Protein AF-A0A970GY85-F1 (afdb_monomer)

Foldseek 3Di:
DLLVVLLVVLLVLLLVLQCVLCVVQWVDDSVLSSVLSVVLSVVLCVPLVPPVVVVHPQLVSLLVSLVSQLVSLVCCCVPVVCPIRDNVSSNVSSVSSSVSSSVSVVVCCCVVVVVVVVVVVD

Structure (mmCIF, N/CA/C/O backbone):
data_AF-A0A970GY85-F1
#
_entry.id   AF-A0A970GY85-F1
#
loop_
_atom_site.group_PDB
_atom_site.id
_atom_site.type_symbol
_atom_site.label_atom_id
_atom_site.label_alt_id
_atom_site.label_comp_id
_atom_site.label_asym_id
_atom_site.label_entity_id
_atom_site.label_seq_id
_atom_site.pdbx_PDB_ins_code
_atom_site.Cartn_x
_atom_site.Cartn_y
_atom_site.Cartn_z
_atom_site.occupancy
_atom_site.B_iso_or_equiv
_atom_site.auth_seq_id
_atom_site.auth_comp_id
_atom_site.auth_asym_id
_atom_site.auth_atom_id
_atom_site.pdbx_PDB_model_num
ATOM 1 N N . MET A 1 1 ? -18.623 -11.900 10.062 1.00 54.50 1 MET A N 1
ATOM 2 C CA . MET A 1 1 ? -19.294 -11.382 8.845 1.00 54.50 1 MET A CA 1
ATOM 3 C C . MET A 1 1 ? -18.784 -10.003 8.407 1.00 54.50 1 MET A C 1
ATOM 5 O O . MET A 1 1 ? -18.442 -9.875 7.246 1.00 54.50 1 MET A O 1
ATOM 9 N N . ARG A 1 2 ? -18.669 -8.984 9.282 1.00 70.75 2 ARG A N 1
ATOM 10 C CA . ARG A 1 2 ? -18.232 -7.618 8.881 1.00 70.75 2 ARG A CA 1
ATOM 11 C C . ARG A 1 2 ? -16.754 -7.516 8.456 1.00 70.75 2 ARG A C 1
ATOM 13 O O . ARG A 1 2 ? -16.448 -6.786 7.523 1.00 70.75 2 ARG A O 1
ATOM 20 N N . HIS A 1 3 ? -15.871 -8.285 9.095 1.00 74.69 3 HIS A N 1
ATOM 21 C CA . HIS A 1 3 ? -14.426 -8.276 8.820 1.00 74.69 3 HIS A CA 1
ATOM 22 C C . HIS A 1 3 ? -14.062 -8.814 7.433 1.00 74.69 3 HIS A C 1
ATOM 24 O O . HIS A 1 3 ? -13.264 -8.208 6.736 1.00 74.69 3 HIS A O 1
ATOM 30 N N . ILE A 1 4 ? -14.702 -9.906 7.001 1.00 80.69 4 ILE A N 1
ATOM 31 C CA . ILE A 1 4 ? -14.461 -10.493 5.674 1.00 80.69 4 ILE A CA 1
ATOM 32 C C . ILE A 1 4 ? -14.873 -9.510 4.573 1.00 80.69 4 ILE A C 1
ATOM 34 O O . ILE A 1 4 ? -14.117 -9.287 3.636 1.00 80.69 4 ILE A O 1
ATOM 38 N N . SER A 1 5 ? -16.039 -8.866 4.703 1.00 81.00 5 SER A N 1
ATOM 39 C CA . SER A 1 5 ? -16.468 -7.850 3.735 1.00 81.00 5 SER A CA 1
ATOM 40 C C . SER A 1 5 ? -15.520 -6.649 3.701 1.00 81.00 5 SER A C 1
ATOM 42 O O . SER A 1 5 ? -15.205 -6.166 2.620 1.00 81.00 5 SER A O 1
ATOM 44 N N . ALA A 1 6 ? -15.037 -6.185 4.860 1.00 81.38 6 ALA A N 1
ATOM 45 C CA . ALA A 1 6 ? -14.064 -5.097 4.926 1.00 81.38 6 ALA A CA 1
ATOM 46 C C . ALA A 1 6 ? -12.734 -5.478 4.253 1.00 81.38 6 ALA A C 1
ATOM 48 O O . ALA A 1 6 ? -12.223 -4.700 3.453 1.00 81.38 6 ALA A O 1
ATOM 49 N N . LEU A 1 7 ? -12.238 -6.694 4.503 1.00 88.19 7 LEU A N 1
ATOM 50 C CA . LEU A 1 7 ? -11.011 -7.214 3.903 1.00 88.19 7 LEU A CA 1
ATOM 51 C C . LEU A 1 7 ? -11.118 -7.325 2.377 1.00 88.19 7 LEU A C 1
ATOM 53 O O . LEU A 1 7 ? -10.197 -6.923 1.677 1.00 88.19 7 LEU A O 1
ATOM 57 N N . ILE A 1 8 ? -12.245 -7.820 1.852 1.00 89.94 8 ILE A N 1
ATOM 58 C CA . ILE A 1 8 ? -12.462 -7.935 0.400 1.00 89.94 8 ILE A CA 1
ATOM 59 C C . ILE A 1 8 ? -12.465 -6.555 -0.261 1.00 89.94 8 ILE A C 1
ATOM 61 O O . ILE A 1 8 ? -11.833 -6.373 -1.297 1.00 89.94 8 ILE A O 1
ATOM 65 N N . ILE A 1 9 ? -13.155 -5.571 0.323 1.00 88.56 9 ILE A N 1
ATOM 66 C CA . ILE A 1 9 ? -13.192 -4.221 -0.256 1.00 88.56 9 ILE A CA 1
ATOM 67 C C . ILE A 1 9 ? -11.805 -3.571 -0.167 1.00 88.56 9 ILE A C 1
ATOM 69 O O . ILE A 1 9 ? -11.378 -2.947 -1.138 1.00 88.56 9 ILE A O 1
ATOM 73 N N . LYS A 1 10 ? -11.085 -3.762 0.951 1.00 90.12 10 LYS A N 1
ATOM 74 C CA . LYS A 1 10 ? -9.700 -3.296 1.104 1.00 90.12 10 LYS A CA 1
ATOM 75 C C . LYS A 1 10 ? -8.810 -3.907 0.025 1.00 90.12 10 LYS A C 1
ATOM 77 O O . LYS A 1 10 ? -8.140 -3.167 -0.679 1.00 90.12 10 LYS A O 1
ATOM 82 N N . PHE A 1 11 ? -8.904 -5.220 -0.188 1.00 94.81 11 PHE A N 1
ATOM 83 C CA . PHE A 1 11 ? -8.165 -5.922 -1.236 1.00 94.81 11 PHE A CA 1
ATOM 84 C C . PHE A 1 11 ? -8.451 -5.366 -2.630 1.00 94.81 11 PHE A C 1
ATOM 86 O O . PHE A 1 11 ? -7.519 -5.032 -3.351 1.00 94.81 11 PHE A O 1
ATOM 93 N N . ILE A 1 12 ? -9.725 -5.219 -3.004 1.00 95.38 12 ILE A N 1
ATOM 94 C CA . ILE A 1 12 ? -10.100 -4.691 -4.323 1.00 95.38 12 ILE A CA 1
ATOM 95 C C . ILE A 1 12 ? -9.534 -3.281 -4.515 1.00 95.38 12 ILE A C 1
ATOM 97 O O . ILE A 1 12 ? -8.993 -2.975 -5.573 1.00 95.38 12 ILE A O 1
ATOM 101 N N . MET A 1 13 ? -9.626 -2.427 -3.495 1.00 95.06 13 MET A N 1
ATOM 102 C CA . MET A 1 13 ? -9.067 -1.079 -3.551 1.00 95.06 13 MET A CA 1
ATOM 103 C C . MET A 1 13 ? -7.541 -1.105 -3.700 1.00 95.06 13 MET A C 1
ATOM 105 O O . MET A 1 13 ? -7.017 -0.430 -4.584 1.00 95.06 13 MET A O 1
ATOM 109 N N . THR A 1 14 ? -6.834 -1.889 -2.877 1.00 95.69 14 THR A N 1
ATOM 110 C CA . THR A 1 14 ? -5.374 -2.038 -2.957 1.00 95.69 14 THR A CA 1
ATOM 111 C C . THR A 1 14 ? -4.956 -2.557 -4.329 1.00 95.69 14 THR A C 1
ATOM 113 O O . THR A 1 14 ? -4.060 -1.983 -4.939 1.00 95.69 14 THR A O 1
ATOM 116 N N . ALA A 1 15 ? -5.629 -3.588 -4.846 1.00 96.81 15 ALA A N 1
ATOM 117 C CA . ALA A 1 15 ? -5.351 -4.172 -6.153 1.00 96.81 15 ALA A CA 1
ATOM 118 C C . ALA A 1 15 ? -5.553 -3.161 -7.285 1.00 96.81 15 ALA A C 1
ATOM 120 O O . ALA A 1 15 ? -4.673 -3.013 -8.121 1.00 96.81 15 ALA A O 1
ATOM 121 N N . VAL A 1 16 ? -6.659 -2.409 -7.286 1.00 97.31 16 VAL A N 1
ATOM 122 C CA . VAL A 1 16 ? -6.917 -1.380 -8.307 1.00 97.31 16 VAL A CA 1
ATOM 123 C C . VAL A 1 16 ? -5.875 -0.264 -8.250 1.00 97.31 16 VAL A C 1
ATOM 125 O O . VAL A 1 16 ? -5.368 0.147 -9.290 1.00 97.31 16 VAL A O 1
ATOM 128 N N . ILE A 1 17 ? -5.531 0.223 -7.054 1.00 97.00 17 ILE A N 1
ATOM 129 C CA . ILE A 1 17 ? -4.514 1.271 -6.898 1.00 97.00 17 ILE A CA 1
ATOM 130 C C . ILE A 1 17 ? -3.153 0.769 -7.384 1.00 97.00 17 ILE A C 1
ATOM 132 O O . ILE A 1 17 ? -2.495 1.455 -8.162 1.00 97.00 17 ILE A O 1
ATOM 136 N N . PHE A 1 18 ? -2.738 -0.422 -6.956 1.00 96.56 18 PHE A N 1
ATOM 137 C CA . PHE A 1 18 ? -1.455 -0.994 -7.346 1.00 96.56 18 PHE A CA 1
ATOM 138 C C . PHE A 1 18 ? -1.391 -1.295 -8.840 1.00 96.56 18 PHE A C 1
ATOM 140 O O . PHE A 1 18 ? -0.391 -0.957 -9.459 1.00 96.56 18 PHE A O 1
ATOM 147 N N . GLU A 1 19 ? -2.447 -1.852 -9.434 1.00 96.75 19 GLU A N 1
ATOM 148 C CA . GLU A 1 19 ? -2.519 -2.072 -10.882 1.00 96.75 19 GLU A CA 1
ATOM 149 C C . GLU A 1 19 ? -2.371 -0.773 -11.657 1.00 96.75 19 GLU A C 1
ATOM 151 O O . GLU A 1 19 ? -1.619 -0.722 -12.616 1.00 96.75 19 GLU A O 1
ATOM 156 N N . ILE A 1 20 ? -3.020 0.310 -11.237 1.00 96.56 20 ILE A N 1
ATOM 157 C CA . ILE A 1 20 ? -2.876 1.588 -11.938 1.00 96.56 20 ILE A CA 1
ATOM 158 C C . ILE A 1 20 ? -1.456 2.138 -11.767 1.00 96.56 20 ILE A C 1
ATOM 160 O O . ILE A 1 20 ? -0.823 2.524 -12.745 1.00 96.56 20 ILE A O 1
ATOM 164 N N . VAL A 1 21 ? -0.946 2.195 -10.535 1.00 96.06 21 VAL A N 1
ATOM 165 C CA . VAL A 1 21 ? 0.322 2.882 -10.254 1.00 96.06 21 VAL A CA 1
ATOM 166 C C . VAL A 1 21 ? 1.523 2.064 -10.730 1.00 96.06 21 VAL A C 1
ATOM 168 O O . VAL A 1 21 ? 2.360 2.582 -11.466 1.00 96.06 21 VAL A O 1
ATOM 171 N N . LEU A 1 22 ? 1.612 0.785 -10.362 1.00 93.94 22 LEU A N 1
ATOM 172 C CA . LEU A 1 22 ? 2.771 -0.050 -10.685 1.00 93.94 22 LEU A CA 1
ATOM 173 C C . LEU A 1 22 ? 2.833 -0.412 -12.167 1.00 93.94 22 LEU A C 1
ATOM 175 O O . LEU A 1 22 ? 3.935 -0.507 -12.690 1.00 93.94 22 LEU A O 1
ATOM 179 N N . ASN A 1 23 ? 1.707 -0.564 -12.866 1.00 93.81 23 ASN A N 1
ATOM 180 C CA . ASN 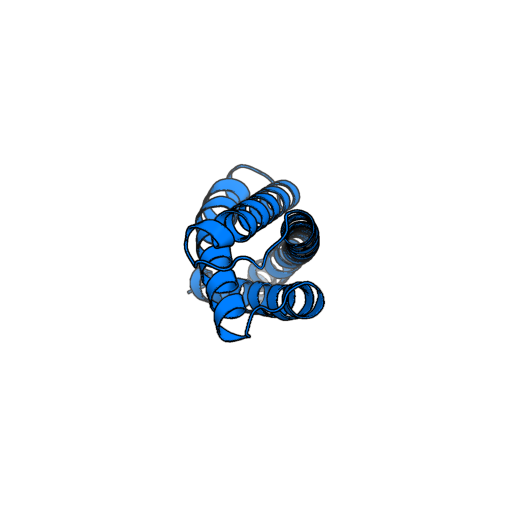A 1 23 ? 1.719 -0.827 -14.312 1.00 93.81 23 ASN A CA 1
ATOM 181 C C . ASN A 1 23 ? 2.235 0.386 -15.110 1.00 93.81 23 ASN A C 1
ATOM 183 O O . ASN A 1 23 ? 2.917 0.230 -16.115 1.00 93.81 23 ASN A O 1
ATOM 187 N N . ILE A 1 24 ? 1.974 1.610 -14.632 1.00 94.38 24 ILE A N 1
ATOM 188 C CA . ILE A 1 24 ? 2.519 2.832 -15.247 1.00 94.38 24 ILE A CA 1
ATOM 189 C C . ILE A 1 24 ? 4.017 2.988 -14.948 1.00 94.38 24 ILE A C 1
ATOM 191 O O . ILE A 1 24 ? 4.765 3.478 -15.792 1.00 94.38 24 ILE A O 1
ATOM 195 N N . MET A 1 25 ? 4.450 2.625 -13.739 1.00 92.94 25 MET A N 1
ATOM 196 C CA . MET A 1 25 ? 5.806 2.911 -13.254 1.00 92.94 25 MET A CA 1
ATOM 197 C C . MET A 1 25 ? 6.812 1.778 -13.483 1.00 92.94 25 MET A C 1
ATOM 199 O O . MET A 1 25 ? 8.012 2.028 -13.528 1.00 92.94 25 MET A O 1
ATOM 203 N N . THR A 1 26 ? 6.344 0.541 -13.630 1.00 90.94 26 THR A N 1
ATOM 204 C CA . THR A 1 26 ? 7.175 -0.670 -13.682 1.00 90.94 26 THR A CA 1
ATOM 205 C C . THR A 1 2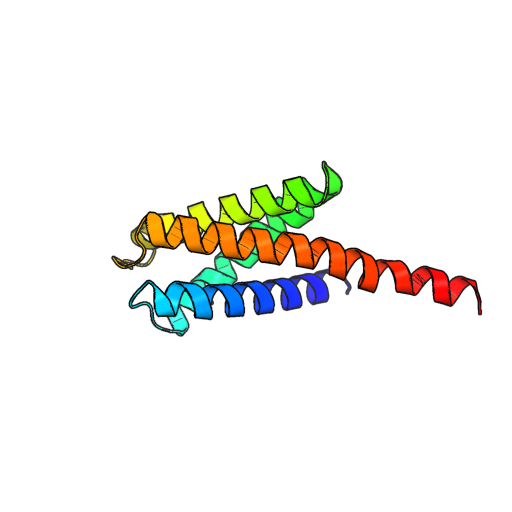6 ? 6.748 -1.575 -14.839 1.00 90.94 26 THR A C 1
ATOM 207 O O . THR A 1 26 ? 5.705 -1.374 -15.450 1.00 90.94 26 THR A O 1
ATOM 210 N N . ASN A 1 27 ? 7.536 -2.616 -15.122 1.00 89.25 27 ASN A N 1
ATOM 211 C CA . ASN A 1 27 ? 7.197 -3.640 -16.121 1.00 89.25 27 ASN A CA 1
ATOM 212 C C . ASN A 1 27 ? 6.579 -4.904 -15.497 1.00 89.25 27 ASN A C 1
ATOM 214 O O . ASN A 1 27 ? 6.637 -5.983 -16.096 1.00 89.25 27 ASN A O 1
ATOM 218 N N . LEU A 1 28 ? 6.017 -4.786 -14.290 1.00 90.12 28 LEU A N 1
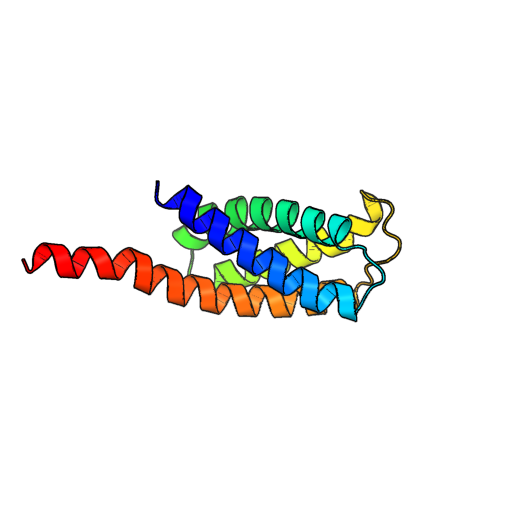ATOM 219 C CA . LEU A 1 28 ? 5.369 -5.908 -13.628 1.00 90.12 28 LEU A CA 1
ATOM 220 C C . LEU A 1 28 ? 4.123 -6.336 -14.408 1.00 90.12 28 LEU A C 1
ATOM 222 O O . LEU A 1 28 ? 3.310 -5.529 -14.853 1.00 90.12 28 LEU A O 1
ATOM 226 N N . THR A 1 29 ? 3.948 -7.643 -14.536 1.00 92.25 29 THR A N 1
ATOM 227 C CA . THR A 1 29 ? 2.728 -8.242 -15.072 1.00 92.25 29 THR A CA 1
ATOM 228 C C . THR A 1 29 ? 1.579 -8.117 -14.072 1.00 92.25 29 THR A C 1
ATOM 230 O O . THR A 1 29 ? 1.789 -8.116 -12.857 1.00 92.25 29 THR A O 1
ATOM 233 N N . PHE A 1 30 ? 0.349 -8.132 -14.589 1.00 92.69 30 P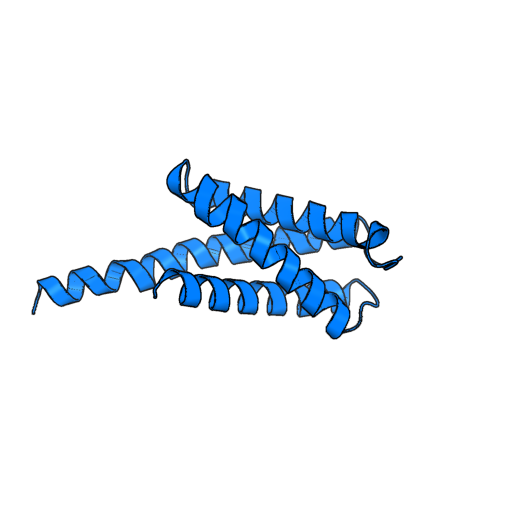HE A N 1
ATOM 234 C CA . PHE A 1 30 ? -0.883 -8.142 -13.789 1.00 92.69 30 PHE A CA 1
ATOM 235 C C . PHE A 1 30 ? -0.848 -9.180 -12.653 1.00 92.69 30 PHE A C 1
ATOM 237 O O . PHE A 1 30 ? -1.169 -8.900 -11.505 1.00 92.69 30 PHE A O 1
ATOM 244 N N . GLY A 1 31 ? -0.382 -10.402 -12.938 1.00 92.25 31 GLY A N 1
ATOM 245 C CA . GLY A 1 31 ? -0.290 -11.449 -11.918 1.00 92.25 31 GLY A CA 1
ATOM 246 C C . GLY A 1 31 ? 0.658 -11.090 -10.770 1.00 92.25 31 GLY A C 1
ATOM 247 O O . GLY A 1 31 ? 0.348 -11.358 -9.611 1.00 92.25 31 GLY A O 1
ATOM 248 N N . GLN A 1 32 ? 1.796 -10.461 -11.072 1.00 92.12 32 GLN A N 1
ATOM 249 C CA . GLN A 1 32 ? 2.781 -10.058 -10.064 1.00 92.12 32 GLN A CA 1
ATOM 250 C C . GLN A 1 32 ? 2.240 -8.927 -9.184 1.00 92.12 32 GLN A C 1
ATOM 252 O O . GLN A 1 32 ? 2.368 -8.988 -7.961 1.00 92.12 32 GLN A O 1
ATOM 257 N N . ILE A 1 33 ? 1.589 -7.932 -9.791 1.00 94.56 33 ILE A N 1
ATOM 258 C CA . ILE A 1 33 ? 0.969 -6.816 -9.068 1.00 94.56 33 ILE A CA 1
ATOM 259 C C . ILE A 1 33 ? -0.184 -7.318 -8.191 1.00 94.56 33 ILE A C 1
ATOM 261 O O . ILE A 1 33 ? -0.282 -6.950 -7.017 1.00 94.56 33 ILE A O 1
ATOM 265 N N . LEU A 1 34 ? -1.011 -8.225 -8.714 1.00 95.19 34 LEU A N 1
ATOM 266 C CA . LEU A 1 34 ? -2.088 -8.844 -7.953 1.00 95.19 34 LEU A CA 1
ATOM 267 C C . LEU A 1 34 ? -1.546 -9.604 -6.732 1.00 95.19 34 LEU A C 1
ATOM 269 O O . LEU A 1 34 ? -2.072 -9.438 -5.633 1.00 95.19 34 LEU A O 1
ATOM 273 N N . TRP A 1 35 ? -0.446 -10.348 -6.868 1.00 93.38 35 TRP A N 1
ATOM 274 C CA . TRP A 1 35 ? 0.219 -10.988 -5.726 1.00 93.38 35 TRP A CA 1
ATOM 275 C C . TRP A 1 35 ? 0.720 -9.989 -4.680 1.00 93.38 35 TRP A C 1
ATOM 277 O O . TRP A 1 35 ? 0.506 -10.201 -3.484 1.00 93.38 35 TRP A O 1
ATOM 287 N N . LEU A 1 36 ? 1.330 -8.882 -5.112 1.00 94.12 36 LEU A N 1
ATOM 288 C CA . LEU A 1 36 ? 1.760 -7.816 -4.204 1.00 94.12 36 LEU A CA 1
ATOM 289 C C . LEU A 1 36 ? 0.575 -7.207 -3.457 1.00 94.12 36 LEU A C 1
ATOM 291 O O . LEU A 1 36 ? 0.657 -7.001 -2.248 1.00 94.12 36 LEU A O 1
ATOM 295 N N . SER A 1 37 ? -0.548 -6.988 -4.141 1.00 95.88 37 SER A N 1
ATOM 296 C CA . SER A 1 37 ? -1.756 -6.466 -3.503 1.00 95.88 37 SER A CA 1
ATOM 297 C C . SER A 1 37 ? -2.306 -7.414 -2.434 1.00 95.88 37 SER A C 1
ATOM 299 O O . SER A 1 37 ? -2.667 -6.950 -1.357 1.00 95.88 37 SER A O 1
ATOM 301 N N . VAL A 1 38 ? -2.283 -8.737 -2.659 1.00 95.44 38 VAL A N 1
ATOM 302 C CA . VAL A 1 38 ? -2.714 -9.727 -1.654 1.00 95.44 38 VAL A CA 1
ATOM 303 C C . VAL A 1 38 ? -1.842 -9.631 -0.403 1.00 95.44 38 VAL A C 1
ATOM 305 O O . VAL A 1 38 ? -2.369 -9.511 0.704 1.00 95.44 38 VAL A O 1
ATOM 308 N N . ILE A 1 39 ? -0.516 -9.662 -0.570 1.00 94.31 39 ILE A N 1
ATOM 309 C CA . ILE A 1 39 ? 0.436 -9.617 0.550 1.00 94.31 39 ILE A CA 1
ATOM 310 C C . ILE A 1 39 ? 0.269 -8.315 1.332 1.00 94.31 39 ILE A C 1
ATOM 312 O O . ILE A 1 39 ? 0.114 -8.342 2.556 1.00 94.31 39 ILE A O 1
ATOM 316 N N . THR A 1 40 ? 0.240 -7.182 0.627 1.00 95.75 40 THR A N 1
ATOM 317 C CA . THR A 1 40 ? 0.069 -5.871 1.249 1.00 95.75 40 THR A CA 1
ATOM 318 C C . THR A 1 40 ? -1.251 -5.788 1.997 1.00 95.75 40 THR A C 1
ATOM 320 O O . THR A 1 40 ? -1.240 -5.388 3.155 1.00 95.75 40 THR A O 1
ATOM 323 N N . THR A 1 41 ? -2.376 -6.213 1.411 1.00 95.31 41 THR A N 1
ATOM 324 C CA . THR A 1 41 ? -3.675 -6.166 2.094 1.00 95.31 41 THR A CA 1
ATOM 325 C C . THR A 1 41 ? -3.698 -7.030 3.350 1.00 95.31 41 THR A C 1
ATOM 327 O O . THR A 1 41 ? -4.231 -6.590 4.365 1.00 95.31 41 THR A O 1
ATOM 330 N N . VAL A 1 42 ? -3.126 -8.237 3.319 1.00 94.12 42 VAL A N 1
ATOM 331 C CA . VAL A 1 42 ? -3.091 -9.114 4.501 1.00 94.12 42 VAL A CA 1
ATOM 332 C C . VAL A 1 42 ? -2.290 -8.469 5.632 1.00 94.12 42 VAL A C 1
ATOM 334 O O . VAL A 1 42 ? -2.770 -8.422 6.766 1.00 94.12 42 VAL A O 1
ATOM 337 N N . LEU A 1 43 ? -1.104 -7.934 5.331 1.00 94.38 43 LEU A N 1
ATOM 338 C CA . LEU A 1 43 ? -0.243 -7.289 6.327 1.00 94.38 43 LEU A CA 1
ATOM 339 C C . LEU A 1 43 ? -0.843 -5.979 6.850 1.00 94.38 43 LEU A C 1
ATOM 341 O O . LEU A 1 43 ? -0.888 -5.767 8.060 1.00 94.38 43 LEU A O 1
ATOM 345 N N . SER A 1 44 ? -1.347 -5.136 5.951 1.00 93.19 44 SER A N 1
ATOM 346 C CA . SER A 1 44 ? -2.011 -3.866 6.264 1.00 93.19 44 SER A CA 1
ATOM 347 C C . SER A 1 44 ? -3.270 -4.090 7.110 1.00 93.19 44 SER A C 1
ATOM 349 O O . SER A 1 44 ? -3.468 -3.449 8.137 1.00 93.19 44 SER A O 1
ATOM 351 N N . TYR A 1 45 ? -4.094 -5.087 6.782 1.00 91.12 45 TYR A N 1
ATOM 352 C CA . TYR A 1 45 ? -5.247 -5.430 7.612 1.00 91.12 45 TYR A CA 1
ATOM 353 C C . TYR A 1 45 ? -4.834 -5.947 8.999 1.00 91.12 45 TYR A C 1
ATOM 355 O O . TYR A 1 45 ? -5.415 -5.561 10.013 1.00 91.12 45 TYR A O 1
ATOM 363 N N . ALA A 1 46 ? -3.823 -6.815 9.068 1.00 90.00 46 ALA A N 1
ATOM 364 C CA . ALA A 1 46 ? -3.372 -7.369 10.339 1.00 90.00 46 ALA A CA 1
ATOM 365 C C . ALA A 1 46 ? -2.756 -6.305 11.258 1.00 90.00 46 ALA A C 1
ATOM 367 O O . ALA A 1 46 ? -3.019 -6.312 12.457 1.00 90.00 46 ALA A O 1
ATOM 368 N N . ILE A 1 47 ? -1.943 -5.399 10.716 1.00 89.88 47 ILE A N 1
ATOM 369 C CA . ILE A 1 47 ? -1.170 -4.442 11.513 1.00 89.88 47 ILE A CA 1
ATOM 370 C C . ILE A 1 47 ? -1.889 -3.094 11.606 1.00 89.88 47 ILE A C 1
ATOM 372 O O . ILE A 1 47 ? -2.092 -2.588 12.708 1.00 89.88 47 ILE A O 1
ATOM 376 N N . GLY A 1 48 ? -2.309 -2.503 10.493 1.00 86.81 48 GLY A N 1
ATOM 377 C CA . GLY A 1 48 ? -3.022 -1.229 10.507 1.00 86.81 48 GLY A CA 1
ATOM 378 C C . GLY A 1 48 ? -4.431 -1.365 11.060 1.00 86.81 48 GLY A C 1
ATOM 379 O O . GLY A 1 48 ? -4.774 -0.732 12.061 1.00 86.81 48 GLY A O 1
ATOM 380 N N . ASP A 1 49 ? -5.242 -2.241 10.466 1.00 84.00 49 ASP A N 1
ATOM 381 C CA 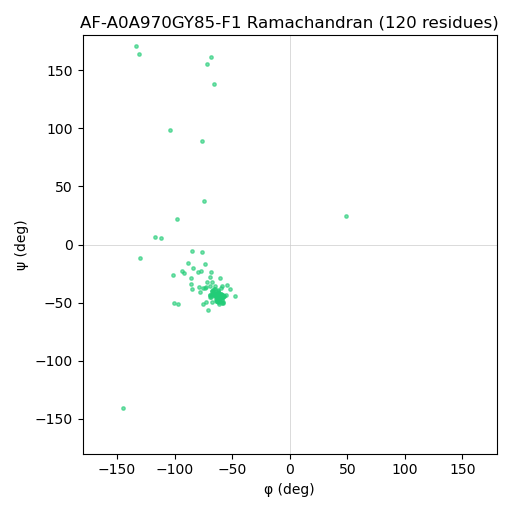. ASP A 1 49 ? -6.673 -2.262 10.789 1.00 84.00 49 ASP A CA 1
ATOM 382 C C . ASP A 1 49 ? -6.987 -2.945 12.117 1.00 84.00 49 ASP A C 1
ATOM 384 O O . ASP A 1 49 ? -7.863 -2.499 12.856 1.00 84.00 49 ASP A O 1
ATOM 388 N N . LEU A 1 50 ? -6.320 -4.055 12.430 1.00 85.69 50 LEU A N 1
ATOM 389 C CA . LEU A 1 50 ? -6.609 -4.786 13.663 1.00 85.69 50 LEU A CA 1
ATOM 390 C C . LEU A 1 50 ? -5.849 -4.242 14.872 1.00 85.69 50 LEU A C 1
ATOM 392 O O . LEU A 1 50 ? -6.400 -4.276 15.970 1.00 85.69 50 LEU A O 1
ATOM 396 N N . LEU A 1 51 ? -4.618 -3.747 14.697 1.00 86.38 51 LEU A N 1
ATOM 397 C CA . LEU A 1 51 ? -3.812 -3.246 15.817 1.00 86.38 51 LEU A CA 1
ATOM 398 C C . LEU A 1 51 ? -3.845 -1.722 15.911 1.00 86.38 51 LEU A C 1
ATOM 400 O O . LEU A 1 51 ? -4.127 -1.200 16.987 1.00 86.38 51 LEU A O 1
ATOM 404 N N . MET A 1 52 ? -3.596 -0.990 14.820 1.00 87.25 52 MET A N 1
ATOM 405 C CA . MET A 1 52 ? -3.484 0.472 14.912 1.00 87.25 52 MET A CA 1
ATOM 406 C C . MET A 1 52 ? -4.819 1.200 14.992 1.00 87.25 52 MET A C 1
ATOM 408 O O . MET A 1 52 ? -4.900 2.172 15.743 1.00 87.25 52 MET A O 1
ATOM 412 N N . LEU A 1 53 ? -5.877 0.762 14.301 1.00 80.31 53 LEU A N 1
ATOM 413 C CA . LEU A 1 53 ? -7.185 1.429 14.400 1.00 80.31 53 LEU A CA 1
ATOM 414 C C . LEU A 1 53 ? -7.739 1.461 15.840 1.00 80.31 53 LEU A C 1
ATOM 416 O O . LEU A 1 53 ? -8.183 2.533 16.245 1.00 80.31 53 LEU A O 1
ATOM 420 N N . PRO A 1 54 ? -7.708 0.372 16.645 1.00 81.00 54 PRO A N 1
ATOM 421 C CA . PRO A 1 54 ? -8.178 0.426 18.035 1.00 81.00 54 PRO A CA 1
ATOM 422 C C . PRO A 1 54 ? -7.284 1.246 18.969 1.00 81.00 54 PRO A C 1
ATOM 424 O O . PRO A 1 54 ? -7.763 1.763 19.975 1.00 81.00 54 PRO A O 1
ATOM 427 N N . LEU A 1 55 ? -5.988 1.332 18.661 1.00 79.94 55 LEU A N 1
ATOM 428 C CA . LEU A 1 55 ? -5.000 2.018 19.496 1.00 79.94 55 LEU A CA 1
ATOM 429 C C . LEU A 1 55 ? -4.862 3.509 19.163 1.00 79.94 55 LEU A C 1
ATOM 431 O O . LEU A 1 55 ? -4.266 4.254 19.939 1.00 79.94 55 LEU A O 1
ATOM 435 N N . SER A 1 56 ? -5.364 3.952 18.009 1.00 85.31 56 SER A N 1
ATOM 436 C CA . SER A 1 56 ? -5.097 5.294 17.488 1.00 85.31 56 SER A CA 1
ATOM 437 C C . SER A 1 56 ? -6.302 5.902 16.751 1.00 85.31 56 SER A C 1
ATOM 439 O O . SER A 1 56 ? -7.436 5.813 17.212 1.00 85.31 56 SER A O 1
ATOM 441 N N . ASN A 1 57 ? -6.059 6.599 15.638 1.00 86.56 57 ASN A N 1
ATOM 442 C CA . ASN A 1 57 ? -7.069 7.254 14.813 1.00 86.56 57 ASN A CA 1
ATOM 443 C C . ASN A 1 57 ? -6.857 6.881 13.337 1.00 86.56 57 ASN A C 1
ATOM 445 O O . ASN A 1 57 ? -5.771 6.453 12.947 1.00 86.56 57 ASN A O 1
ATOM 449 N N . ASN A 1 58 ? -7.863 7.125 12.495 1.00 86.25 58 ASN A N 1
ATOM 450 C CA . ASN A 1 58 ? -7.859 6.751 11.074 1.00 86.25 58 ASN A CA 1
ATOM 451 C C . ASN A 1 58 ? -6.606 7.230 10.316 1.00 86.25 58 ASN A C 1
ATOM 453 O O . ASN A 1 58 ? -6.080 6.508 9.474 1.00 86.25 58 ASN A O 1
ATOM 457 N N . THR A 1 59 ? -6.106 8.433 10.622 1.00 88.06 59 THR A N 1
ATOM 458 C CA . THR A 1 59 ? -4.897 8.985 9.989 1.00 88.06 59 THR A CA 1
ATOM 459 C C . THR A 1 59 ? -3.652 8.161 10.304 1.00 88.06 59 THR A C 1
ATOM 461 O O . THR A 1 59 ? -2.848 7.916 9.414 1.00 88.06 59 THR A O 1
ATOM 464 N N . VAL A 1 60 ? -3.492 7.726 11.556 1.00 89.06 60 VAL A N 1
ATOM 465 C CA . VAL A 1 60 ? -2.321 6.946 11.978 1.00 89.06 60 VAL A CA 1
ATOM 466 C C . VAL A 1 60 ? -2.363 5.561 11.340 1.00 89.06 60 VAL A C 1
ATOM 468 O O . VAL A 1 60 ? -1.358 5.140 10.782 1.00 89.06 60 VAL A O 1
ATOM 471 N N . ALA A 1 61 ? -3.534 4.914 11.317 1.00 89.56 61 ALA A N 1
ATOM 472 C CA . ALA A 1 61 ? -3.718 3.645 10.612 1.00 89.56 61 ALA A CA 1
ATOM 473 C C . ALA A 1 61 ? -3.355 3.753 9.118 1.00 89.56 61 ALA A C 1
ATOM 475 O O . ALA A 1 61 ? -2.582 2.945 8.622 1.00 89.56 61 ALA A O 1
ATOM 476 N N . SER A 1 62 ? -3.790 4.822 8.439 1.00 91.00 62 SER A N 1
ATOM 477 C CA . SER A 1 62 ? -3.468 5.036 7.014 1.00 91.00 62 SER A CA 1
ATOM 478 C C . SER A 1 62 ? -1.969 5.259 6.768 1.00 91.00 62 SER A C 1
ATOM 480 O O . SER A 1 62 ? -1.431 4.835 5.750 1.00 91.00 62 SER A O 1
ATOM 482 N N . ILE A 1 63 ? -1.271 5.930 7.694 1.00 93.50 63 ILE A N 1
ATOM 483 C CA . ILE A 1 63 ? 0.191 6.096 7.620 1.00 93.50 63 ILE A CA 1
ATOM 484 C C . ILE A 1 63 ? 0.882 4.746 7.816 1.00 93.50 63 ILE A C 1
ATOM 486 O O . ILE A 1 63 ? 1.827 4.432 7.095 1.00 93.50 63 ILE A O 1
ATOM 490 N N . THR A 1 64 ? 0.422 3.943 8.778 1.00 93.38 64 THR A N 1
ATOM 491 C CA . THR A 1 64 ? 0.940 2.590 8.995 1.00 93.38 64 THR A CA 1
ATOM 492 C C . THR A 1 64 ? 0.751 1.726 7.755 1.00 93.38 64 THR A C 1
ATOM 494 O O . THR A 1 64 ? 1.697 1.061 7.341 1.00 93.38 64 THR A O 1
ATOM 497 N N . ASP A 1 65 ? -0.414 1.786 7.122 1.00 93.75 65 ASP A N 1
ATOM 498 C CA . ASP A 1 65 ? -0.685 1.006 5.921 1.00 93.75 65 ASP A CA 1
ATOM 499 C C . ASP A 1 65 ? 0.179 1.449 4.729 1.00 93.75 65 ASP A C 1
ATOM 501 O O . ASP A 1 65 ? 0.747 0.605 4.030 1.00 93.75 65 ASP A O 1
ATOM 505 N N . ALA A 1 66 ? 0.401 2.759 4.563 1.00 95.38 66 ALA A N 1
ATOM 506 C CA . ALA A 1 66 ? 1.346 3.289 3.580 1.00 95.38 66 ALA A CA 1
ATOM 507 C C . ALA A 1 66 ? 2.780 2.790 3.830 1.00 95.38 66 ALA A C 1
ATOM 509 O O . ALA A 1 66 ? 3.474 2.380 2.899 1.00 95.38 66 ALA A O 1
ATOM 510 N N . LEU A 1 67 ? 3.232 2.787 5.088 1.00 96.06 67 LEU A N 1
ATOM 511 C CA . LEU A 1 67 ? 4.552 2.266 5.452 1.00 96.06 67 LEU A CA 1
ATOM 512 C C . LEU A 1 67 ? 4.668 0.767 5.160 1.00 96.06 67 LEU A C 1
ATOM 514 O O . LEU A 1 67 ? 5.684 0.331 4.622 1.00 96.06 67 LEU A O 1
ATOM 518 N N . ILE A 1 68 ? 3.629 -0.013 5.464 1.00 96.19 68 ILE A N 1
ATOM 519 C CA . ILE A 1 68 ? 3.578 -1.444 5.141 1.00 96.19 68 ILE A CA 1
ATOM 520 C C . ILE A 1 68 ? 3.677 -1.642 3.630 1.00 96.19 68 ILE A C 1
ATOM 522 O O . ILE A 1 68 ? 4.484 -2.451 3.181 1.00 96.19 68 ILE A O 1
ATOM 526 N N . ALA A 1 69 ? 2.922 -0.878 2.841 1.00 96.25 69 ALA A N 1
ATOM 527 C CA . ALA A 1 69 ? 2.983 -0.943 1.387 1.00 96.25 69 ALA A CA 1
ATOM 528 C C . ALA A 1 69 ? 4.379 -0.619 0.848 1.00 96.25 69 ALA A C 1
ATOM 530 O O . ALA A 1 69 ? 4.893 -1.364 0.017 1.00 96.25 69 ALA A O 1
ATOM 531 N N . PHE A 1 70 ? 5.023 0.435 1.355 1.00 96.38 70 PHE A N 1
ATOM 532 C CA . PHE A 1 70 ? 6.393 0.774 0.975 1.00 96.38 70 PHE A CA 1
ATOM 533 C C . PHE A 1 70 ? 7.358 -0.381 1.261 1.00 96.38 70 PHE A C 1
ATOM 535 O O . PHE A 1 70 ? 8.108 -0.788 0.375 1.00 96.38 70 PHE A O 1
ATOM 542 N N . VAL A 1 71 ? 7.312 -0.936 2.477 1.00 94.88 71 VAL A N 1
ATOM 543 C CA . VAL A 1 71 ? 8.186 -2.045 2.881 1.00 94.88 71 VAL A CA 1
ATOM 544 C C . VAL A 1 71 ? 7.944 -3.273 2.007 1.00 94.88 71 VAL A C 1
ATOM 546 O O . VAL A 1 71 ? 8.905 -3.842 1.498 1.00 94.88 71 VAL A O 1
ATOM 549 N N . VAL A 1 72 ? 6.686 -3.656 1.775 1.00 94.12 72 VAL A N 1
ATOM 550 C CA . VAL A 1 72 ? 6.346 -4.818 0.940 1.00 94.12 72 VAL A CA 1
ATOM 551 C C . VAL A 1 72 ? 6.838 -4.631 -0.491 1.00 94.12 72 VAL A C 1
ATOM 553 O O . VAL A 1 72 ? 7.481 -5.526 -1.031 1.00 94.12 72 VAL A O 1
ATOM 556 N N . LEU A 1 73 ? 6.583 -3.472 -1.100 1.00 93.56 73 LEU A N 1
ATOM 557 C CA . LEU A 1 73 ? 6.992 -3.191 -2.477 1.00 93.56 73 LEU A CA 1
ATOM 558 C C . LEU A 1 73 ? 8.513 -3.124 -2.624 1.00 93.56 73 LEU A C 1
ATOM 560 O O . LEU A 1 73 ? 9.062 -3.667 -3.577 1.00 93.56 73 LEU A O 1
ATOM 564 N N . TYR A 1 74 ? 9.208 -2.519 -1.663 1.00 91.44 74 TYR A N 1
ATOM 565 C CA . TYR A 1 74 ? 10.666 -2.472 -1.675 1.00 91.44 74 TYR A CA 1
ATOM 566 C C . TYR A 1 74 ? 11.280 -3.871 -1.503 1.00 91.44 74 TYR A C 1
ATOM 568 O O . TYR A 1 74 ? 12.190 -4.251 -2.243 1.00 91.44 74 TYR A O 1
ATOM 576 N N . MET A 1 75 ? 10.744 -4.669 -0.573 1.00 89.31 75 MET A N 1
ATOM 577 C CA . MET A 1 75 ? 11.201 -6.039 -0.311 1.00 89.31 75 MET A CA 1
ATOM 578 C C . MET A 1 75 ? 10.779 -7.043 -1.388 1.00 89.31 75 MET A C 1
ATOM 580 O O . MET A 1 75 ? 11.388 -8.108 -1.482 1.00 89.31 75 MET A O 1
ATOM 584 N N . ALA A 1 76 ? 9.803 -6.712 -2.238 1.00 87.06 76 ALA A N 1
ATOM 585 C CA . ALA A 1 76 ? 9.380 -7.560 -3.351 1.00 87.06 76 ALA A CA 1
ATOM 586 C C . ALA A 1 76 ? 10.546 -7.943 -4.272 1.00 87.06 76 ALA A C 1
ATOM 588 O O . ALA A 1 76 ? 10.601 -9.079 -4.744 1.00 87.06 76 ALA A O 1
ATOM 589 N N . ASN A 1 77 ? 11.508 -7.031 -4.461 1.00 82.88 77 ASN A N 1
ATOM 590 C CA . ASN A 1 77 ? 12.706 -7.288 -5.261 1.00 82.88 77 ASN A CA 1
ATOM 591 C C . ASN A 1 77 ? 13.552 -8.451 -4.709 1.00 82.88 77 ASN A C 1
ATOM 593 O O . ASN A 1 77 ? 14.225 -9.125 -5.478 1.00 82.88 77 ASN A O 1
ATOM 597 N N . LEU A 1 78 ? 13.519 -8.701 -3.393 1.00 81.25 78 LEU A N 1
ATOM 598 C CA . LEU A 1 78 ? 14.313 -9.747 -2.738 1.00 81.25 78 LEU A CA 1
ATOM 599 C C . LEU A 1 78 ? 13.635 -11.117 -2.755 1.00 81.25 78 LEU A C 1
ATOM 601 O O . LEU A 1 78 ? 14.309 -12.137 -2.662 1.00 81.25 78 LEU A O 1
ATOM 605 N N . TRP A 1 79 ? 12.304 -11.147 -2.768 1.00 74.31 79 TRP A N 1
ATOM 606 C CA . TRP A 1 79 ? 11.541 -12.383 -2.560 1.00 74.31 79 TRP A CA 1
ATOM 607 C C . TRP A 1 79 ? 11.009 -12.976 -3.851 1.00 74.31 79 TRP A C 1
ATOM 609 O O . TRP A 1 79 ? 10.754 -14.175 -3.919 1.00 74.31 79 TRP A O 1
ATOM 619 N N . LEU A 1 80 ? 10.796 -12.127 -4.850 1.00 69.88 80 LEU A N 1
ATOM 620 C CA . LEU A 1 80 ? 10.120 -12.506 -6.079 1.00 69.88 80 LEU A CA 1
ATOM 621 C C . LEU A 1 80 ? 11.035 -12.378 -7.307 1.00 69.88 80 LEU A C 1
ATOM 623 O O . LEU A 1 80 ? 10.558 -12.530 -8.427 1.00 69.88 80 LEU A O 1
ATOM 627 N N . ASP A 1 81 ? 12.328 -12.082 -7.100 1.00 67.44 81 ASP A N 1
ATOM 628 C CA . ASP A 1 81 ? 13.311 -11.757 -8.152 1.00 67.44 81 ASP A CA 1
ATOM 629 C C . ASP A 1 81 ? 12.800 -10.693 -9.143 1.00 67.44 81 ASP A C 1
ATOM 631 O O . ASP A 1 81 ? 13.229 -10.582 -10.294 1.00 67.44 81 ASP A O 1
ATOM 635 N N . TYR A 1 82 ? 11.860 -9.864 -8.686 1.00 66.81 82 TYR A N 1
ATOM 636 C CA . TYR A 1 82 ? 11.352 -8.736 -9.441 1.00 66.81 82 TYR A CA 1
ATOM 637 C C . TYR A 1 82 ? 12.414 -7.651 -9.380 1.00 66.81 82 TYR A C 1
ATOM 639 O O . TYR A 1 82 ? 12.367 -6.822 -8.493 1.00 66.81 82 TYR A O 1
ATOM 647 N N . THR A 1 83 ? 13.373 -7.605 -10.296 1.00 62.81 83 THR A N 1
ATOM 648 C CA . THR A 1 83 ? 14.342 -6.492 -10.397 1.00 62.81 83 THR A CA 1
ATOM 649 C C . THR A 1 83 ? 13.711 -5.221 -10.985 1.00 62.81 83 THR A C 1
ATOM 651 O O . THR A 1 83 ? 14.314 -4.524 -11.798 1.00 62.81 83 THR A O 1
ATOM 654 N N . GLN A 1 84 ? 12.456 -4.940 -10.628 1.00 73.56 84 GLN A N 1
ATOM 655 C CA . GLN A 1 84 ? 11.583 -4.029 -11.369 1.00 73.56 84 GLN A CA 1
ATOM 656 C C . GLN A 1 84 ? 10.902 -2.962 -10.512 1.00 73.56 84 GLN A C 1
ATOM 658 O O . GLN A 1 84 ? 10.336 -2.042 -11.091 1.00 73.56 84 GLN A O 1
ATOM 663 N N . VAL A 1 85 ? 10.939 -3.054 -9.176 1.00 86.94 85 VAL A N 1
ATOM 664 C CA . VAL A 1 85 ? 10.308 -2.049 -8.305 1.00 86.94 85 VAL A CA 1
ATOM 665 C C . VAL A 1 85 ? 11.387 -1.156 -7.709 1.00 86.94 85 VAL A C 1
ATOM 667 O O . VAL A 1 85 ? 12.041 -1.510 -6.726 1.00 86.94 85 VAL A O 1
ATOM 670 N N . GLY A 1 86 ? 11.580 0.020 -8.300 1.00 90.31 86 GLY A N 1
ATOM 671 C CA . GLY A 1 86 ? 12.486 1.030 -7.779 1.00 90.31 86 GLY A CA 1
ATOM 672 C C . GLY A 1 86 ? 11.985 1.642 -6.469 1.00 90.31 86 GLY A C 1
ATOM 673 O O . GLY A 1 86 ? 10.800 1.606 -6.133 1.00 90.31 86 GLY A O 1
ATOM 674 N N . ILE A 1 87 ? 12.895 2.277 -5.724 1.00 91.56 87 ILE A N 1
ATOM 675 C CA . ILE A 1 87 ? 12.541 2.974 -4.476 1.00 91.56 87 ILE A CA 1
ATOM 676 C C . ILE A 1 87 ? 11.505 4.085 -4.709 1.00 91.56 87 ILE A C 1
ATOM 678 O O . ILE A 1 87 ? 10.624 4.293 -3.879 1.00 91.56 87 ILE A O 1
ATOM 682 N N . VAL A 1 88 ? 11.581 4.770 -5.853 1.00 93.50 88 VAL A N 1
ATOM 683 C CA . VAL A 1 88 ? 10.635 5.826 -6.237 1.00 93.50 88 VAL A CA 1
ATOM 684 C C . VAL A 1 88 ? 9.248 5.238 -6.500 1.00 93.50 88 VAL A C 1
ATOM 686 O O . VAL A 1 88 ? 8.260 5.781 -6.006 1.00 93.50 88 VAL A O 1
ATOM 689 N N . ASP A 1 89 ? 9.180 4.099 -7.189 1.00 93.75 89 ASP A N 1
ATOM 690 C CA . ASP A 1 89 ? 7.933 3.388 -7.490 1.00 93.75 89 ASP A CA 1
ATOM 691 C C . ASP A 1 89 ? 7.246 2.935 -6.202 1.00 93.75 89 ASP A C 1
ATOM 693 O O . ASP A 1 89 ? 6.044 3.146 -6.023 1.00 93.75 89 ASP A O 1
ATOM 697 N N . ALA A 1 90 ? 8.026 2.393 -5.260 1.00 94.25 90 ALA A N 1
ATOM 698 C CA . ALA A 1 90 ? 7.539 1.989 -3.947 1.00 94.25 90 ALA A CA 1
ATOM 699 C C . ALA A 1 90 ? 7.010 3.180 -3.131 1.00 94.25 90 ALA A C 1
ATOM 701 O O . ALA A 1 90 ? 5.929 3.084 -2.551 1.00 94.25 90 ALA A O 1
ATOM 702 N N . ILE A 1 91 ? 7.731 4.310 -3.098 1.00 95.69 91 ILE A N 1
ATOM 703 C CA . ILE A 1 91 ? 7.307 5.514 -2.360 1.00 95.69 91 ILE A CA 1
ATOM 704 C C . ILE A 1 91 ? 6.018 6.086 -2.950 1.00 95.69 91 ILE A C 1
ATOM 706 O O . ILE A 1 91 ? 5.079 6.370 -2.207 1.00 95.69 91 ILE A O 1
ATOM 710 N N . ILE A 1 92 ? 5.951 6.251 -4.273 1.00 96.62 92 ILE A N 1
ATOM 711 C CA . ILE A 1 92 ? 4.772 6.824 -4.929 1.00 96.62 92 ILE A CA 1
ATOM 712 C C . ILE A 1 92 ? 3.567 5.904 -4.728 1.00 96.62 92 ILE A C 1
ATOM 714 O O . ILE A 1 92 ? 2.515 6.371 -4.292 1.00 96.62 92 ILE A O 1
ATOM 718 N N . SER A 1 93 ? 3.730 4.598 -4.944 1.00 95.94 93 SER A N 1
ATOM 719 C CA . SER A 1 93 ? 2.665 3.611 -4.729 1.00 95.94 93 SER A CA 1
ATOM 720 C C . SER A 1 93 ? 2.164 3.601 -3.286 1.00 95.94 93 SER A C 1
ATOM 722 O O . SER A 1 93 ? 0.955 3.590 -3.056 1.00 95.94 93 SER A O 1
ATOM 724 N N . ALA A 1 94 ? 3.072 3.668 -2.311 1.00 96.50 94 ALA A N 1
ATOM 725 C CA . ALA A 1 94 ? 2.730 3.747 -0.895 1.00 96.50 94 ALA A CA 1
ATOM 726 C C . ALA A 1 94 ? 1.950 5.022 -0.547 1.00 96.50 94 ALA A C 1
ATOM 728 O O . ALA A 1 94 ? 0.962 4.958 0.183 1.00 96.50 94 ALA A O 1
ATOM 729 N N . LEU A 1 95 ? 2.351 6.175 -1.091 1.00 96.00 95 LEU A N 1
ATOM 730 C CA . LEU A 1 95 ? 1.651 7.443 -0.878 1.00 96.00 95 LEU A CA 1
ATOM 731 C C . LEU A 1 95 ? 0.243 7.428 -1.480 1.00 96.00 95 LEU A C 1
ATOM 733 O O . LEU A 1 95 ? -0.707 7.861 -0.824 1.00 96.00 95 LEU A O 1
ATOM 737 N N . VAL A 1 96 ? 0.092 6.914 -2.707 1.00 96.69 96 VAL A N 1
ATOM 738 C CA . VAL A 1 96 ? -1.223 6.801 -3.356 1.00 96.69 96 VAL A CA 1
ATOM 739 C C . VAL A 1 96 ? -2.122 5.832 -2.587 1.00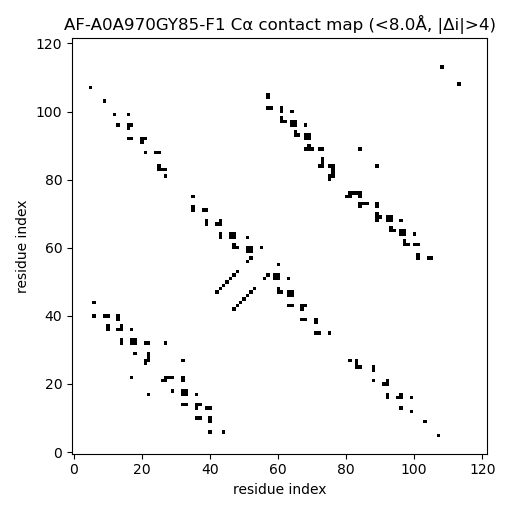 96.69 96 VAL A C 1
ATOM 741 O O . VAL A 1 96 ? -3.290 6.148 -2.349 1.00 96.69 96 VAL A O 1
ATOM 744 N N . LEU A 1 97 ? -1.585 4.689 -2.144 1.00 96.06 97 LEU A N 1
ATOM 745 C CA . LEU A 1 97 ? -2.341 3.729 -1.344 1.00 96.06 97 LEU A CA 1
ATOM 746 C C . LEU A 1 97 ? -2.785 4.330 -0.008 1.00 96.06 97 LEU A C 1
ATOM 748 O O . LEU A 1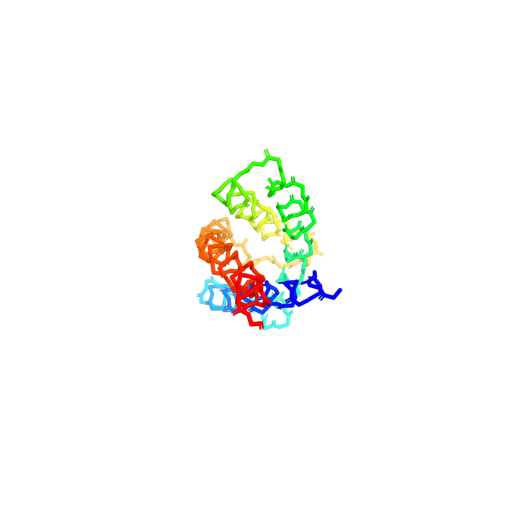 97 ? -3.975 4.288 0.292 1.00 96.06 97 LEU A O 1
ATOM 752 N N . GLY A 1 98 ? -1.871 4.954 0.738 1.00 93.94 98 GLY A N 1
ATOM 753 C CA . GLY A 1 98 ? -2.184 5.569 2.029 1.00 93.94 98 GLY A CA 1
ATOM 754 C C . GLY A 1 98 ? -3.241 6.668 1.924 1.00 93.94 98 GLY A C 1
ATOM 755 O O . GLY A 1 98 ? -4.124 6.779 2.777 1.00 93.94 98 GLY A O 1
ATOM 756 N N . ALA A 1 99 ? -3.210 7.458 0.845 1.00 9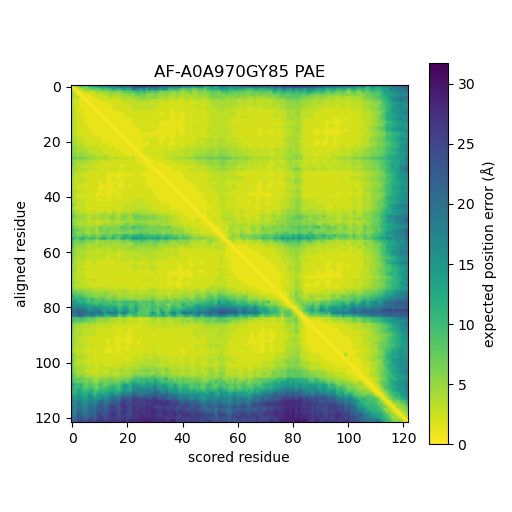3.31 99 ALA A N 1
ATOM 757 C CA . ALA A 1 99 ? -4.274 8.414 0.556 1.00 93.31 99 ALA A CA 1
ATOM 758 C C . ALA A 1 99 ? -5.617 7.702 0.311 1.00 93.31 99 ALA A C 1
ATOM 760 O O . ALA A 1 99 ? -6.634 8.104 0.879 1.00 93.31 99 ALA A O 1
ATOM 761 N N . GLY A 1 100 ? -5.625 6.628 -0.487 1.00 92.00 100 GLY A N 1
ATOM 762 C CA . GLY A 1 100 ? -6.805 5.789 -0.716 1.00 92.00 100 GLY A CA 1
ATOM 763 C C . GLY A 1 100 ? -7.374 5.190 0.574 1.00 92.00 100 GLY A C 1
ATOM 764 O O . GLY A 1 100 ? -8.580 5.278 0.818 1.00 92.00 100 GLY A O 1
ATOM 765 N N . GLU A 1 101 ? -6.513 4.664 1.444 1.00 91.12 101 GLU A N 1
ATOM 766 C CA . GLU A 1 101 ? -6.891 4.073 2.732 1.00 91.12 101 GLU A CA 1
ATOM 767 C C . GLU A 1 101 ? -7.470 5.104 3.699 1.00 91.12 101 GLU A C 1
ATOM 769 O O . GLU A 1 101 ? -8.485 4.845 4.349 1.00 91.12 101 GLU A O 1
ATOM 774 N N . TYR A 1 102 ? -6.935 6.324 3.717 1.00 90.00 102 TYR A N 1
ATOM 775 C CA . TYR A 1 102 ? -7.517 7.408 4.503 1.00 90.00 102 TYR A CA 1
ATOM 776 C C . TYR A 1 102 ? -8.983 7.682 4.124 1.00 90.00 102 TYR A C 1
ATOM 778 O O . TYR A 1 102 ? -9.857 7.810 4.996 1.00 90.00 102 TYR A O 1
ATOM 786 N N . PHE A 1 103 ? -9.290 7.727 2.822 1.00 87.12 103 PHE A N 1
ATOM 787 C CA . PHE A 1 103 ? -10.672 7.852 2.350 1.00 87.12 103 PHE A CA 1
ATOM 788 C C . PHE A 1 103 ? -11.499 6.604 2.666 1.00 87.12 103 PHE A C 1
ATOM 790 O O . PHE A 1 103 ? -12.656 6.736 3.084 1.00 87.12 103 PHE A O 1
ATOM 797 N N . PHE A 1 104 ? -10.913 5.415 2.522 1.00 84.50 104 PHE A N 1
ATOM 798 C CA . PHE A 1 104 ? -11.553 4.142 2.839 1.00 84.50 104 PHE A CA 1
ATOM 799 C C . PHE A 1 104 ? -11.996 4.077 4.299 1.00 84.50 104 PHE A C 1
ATOM 801 O O . PHE A 1 104 ? -13.177 3.846 4.550 1.00 84.50 104 PHE A O 1
ATOM 808 N N . HIS A 1 105 ? -11.130 4.384 5.267 1.00 83.81 105 HIS A N 1
ATOM 809 C CA . HIS A 1 105 ? -11.504 4.397 6.684 1.00 83.81 105 HIS A CA 1
ATOM 810 C C . HIS A 1 105 ? -12.660 5.355 6.963 1.00 83.81 105 HIS A C 1
ATOM 812 O O . HIS A 1 105 ? -13.622 5.002 7.651 1.00 83.81 105 HIS A O 1
ATOM 818 N N . LYS A 1 106 ? -12.626 6.554 6.368 1.00 80.56 106 LYS A N 1
ATOM 819 C CA . LYS A 1 106 ? -13.696 7.548 6.521 1.00 80.56 106 LYS A CA 1
ATOM 820 C C . LYS A 1 106 ? -15.020 7.078 5.908 1.00 80.56 106 LYS A C 1
ATOM 822 O O . LYS A 1 106 ? -16.084 7.337 6.479 1.00 80.56 106 LYS A O 1
ATOM 827 N N . PHE A 1 107 ? -14.973 6.396 4.764 1.00 76.75 107 PHE A N 1
ATOM 828 C CA . PHE A 1 107 ? -16.144 5.859 4.073 1.00 76.75 107 PHE A CA 1
ATOM 829 C C . PHE A 1 107 ? -16.730 4.639 4.793 1.00 76.75 107 PHE A C 1
ATOM 831 O O . PHE A 1 107 ? -17.927 4.604 5.085 1.00 76.75 107 PHE A O 1
ATOM 838 N N . VAL A 1 108 ? -15.885 3.670 5.142 1.00 74.12 108 VAL A N 1
ATOM 839 C CA . VAL A 1 108 ? -16.255 2.435 5.841 1.00 74.12 108 VAL A CA 1
ATOM 840 C C . VAL A 1 108 ? -16.846 2.746 7.206 1.00 74.12 108 VAL A C 1
ATOM 842 O O . VAL A 1 108 ? -17.905 2.212 7.534 1.00 74.12 108 VAL A O 1
ATOM 845 N N . HIS A 1 109 ? -16.257 3.678 7.963 1.00 66.19 109 HIS A N 1
ATOM 846 C CA . HIS A 1 109 ? -16.827 4.128 9.232 1.00 66.19 109 HIS A CA 1
ATOM 847 C C . HIS A 1 109 ? -18.268 4.633 9.048 1.00 66.19 109 HIS A C 1
ATOM 849 O O . HIS A 1 109 ? -19.167 4.259 9.798 1.00 66.19 109 HIS A O 1
ATOM 855 N N . ARG A 1 110 ? -18.543 5.416 7.994 1.00 65.00 110 ARG A N 1
ATOM 856 C CA . ARG A 1 110 ? -19.903 5.900 7.706 1.00 65.00 110 ARG A CA 1
ATOM 857 C C . ARG A 1 110 ? -20.840 4.784 7.259 1.00 65.00 110 ARG A C 1
ATOM 859 O O . ARG A 1 110 ? -21.964 4.724 7.750 1.00 65.00 110 ARG A O 1
ATOM 866 N N . MET A 1 111 ? -20.417 3.909 6.354 1.00 64.31 111 MET A N 1
ATOM 867 C CA . MET A 1 111 ? -21.290 2.883 5.777 1.00 64.31 111 MET A CA 1
ATOM 868 C C . MET A 1 111 ? -21.613 1.756 6.770 1.00 64.31 111 MET A C 1
ATOM 870 O O . MET A 1 111 ? -22.746 1.270 6.804 1.00 64.31 111 MET A O 1
ATOM 874 N N . ILE A 1 112 ? -20.643 1.374 7.604 1.00 58.38 112 ILE A N 1
ATOM 875 C CA . ILE A 1 112 ? -20.765 0.262 8.546 1.00 58.38 112 ILE A CA 1
ATOM 876 C C . ILE A 1 112 ? -21.425 0.689 9.868 1.00 58.38 112 ILE A C 1
ATOM 878 O O . ILE A 1 112 ? -22.244 -0.080 10.374 1.00 58.38 112 ILE A O 1
ATOM 882 N N . PHE A 1 113 ? -21.150 1.888 10.404 1.00 51.75 113 PHE A N 1
ATOM 883 C CA . PHE A 1 113 ? -21.747 2.351 11.671 1.00 51.75 113 PHE A CA 1
ATOM 884 C C . PHE A 1 113 ? -23.051 3.152 11.508 1.00 51.75 113 PHE A C 1
ATOM 886 O O . PHE A 1 113 ? -23.895 3.118 12.399 1.00 51.75 113 PHE A O 1
ATOM 893 N N . SER A 1 114 ? -23.316 3.800 10.363 1.00 51.09 114 SER A N 1
ATOM 894 C CA . SER A 1 114 ? -24.592 4.534 10.179 1.00 51.09 114 SER A CA 1
ATOM 895 C C . SER A 1 114 ? -25.796 3.625 9.895 1.00 51.09 114 SER A C 1
ATOM 897 O O . SER A 1 114 ? -26.930 4.105 9.822 1.00 51.09 114 SER A O 1
ATOM 899 N N . ARG A 1 115 ? -25.587 2.314 9.705 1.00 49.75 115 ARG A N 1
ATOM 900 C CA . ARG A 1 115 ? -26.690 1.347 9.578 1.00 49.75 115 ARG A CA 1
ATOM 901 C C . ARG A 1 115 ? -27.337 0.989 10.921 1.00 49.75 115 ARG A C 1
ATOM 903 O O . ARG A 1 115 ? -28.516 0.652 10.903 1.00 49.75 115 ARG A O 1
ATOM 910 N N . ASP A 1 116 ? -26.649 1.146 12.053 1.00 48.81 116 ASP A N 1
ATOM 911 C CA . ASP A 1 116 ? -27.241 0.854 13.370 1.00 48.81 116 ASP A CA 1
ATOM 912 C C . ASP A 1 116 ? -28.223 1.944 13.830 1.00 48.81 116 ASP A C 1
ATOM 914 O O . ASP A 1 116 ? -29.302 1.631 14.329 1.00 48.81 116 ASP A O 1
ATOM 918 N N . MET A 1 117 ? -27.951 3.227 13.555 1.00 48.19 117 MET A N 1
ATOM 919 C CA . MET A 1 117 ? -28.858 4.310 13.980 1.00 48.19 117 MET A CA 1
ATOM 920 C C . MET A 1 117 ? -30.211 4.331 13.253 1.00 48.19 117 MET A C 1
ATOM 922 O O . MET A 1 117 ? -31.182 4.865 13.785 1.00 48.19 117 MET A O 1
ATOM 926 N N . ARG A 1 118 ? -30.309 3.760 12.043 1.00 50.00 118 ARG A N 1
ATOM 927 C CA . ARG A 1 118 ? -31.595 3.662 11.325 1.00 50.00 118 ARG A CA 1
ATOM 928 C C . ARG A 1 118 ? -32.477 2.520 11.824 1.00 50.00 118 ARG A C 1
ATOM 930 O O . ARG A 1 118 ? -33.686 2.618 11.678 1.00 50.00 118 ARG A O 1
ATOM 937 N N . ARG A 1 119 ? -31.894 1.482 12.433 1.00 50.75 119 ARG A N 1
ATOM 938 C CA . ARG A 1 119 ? -32.634 0.334 12.980 1.00 50.75 119 ARG A CA 1
ATOM 939 C C . ARG A 1 119 ? -33.181 0.581 14.388 1.00 50.75 119 ARG A C 1
ATOM 941 O O . ARG A 1 119 ? -34.108 -0.096 14.790 1.00 50.75 119 AR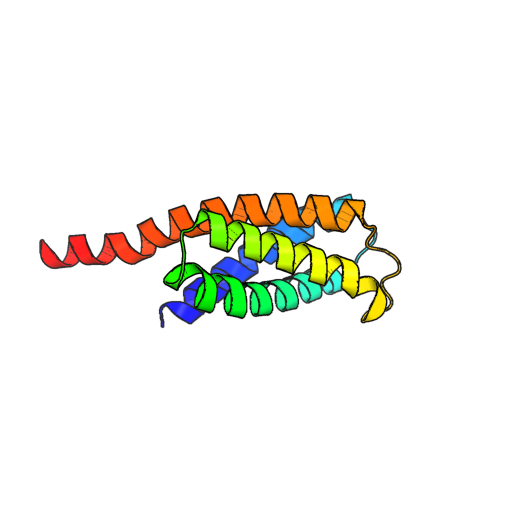G A O 1
ATOM 948 N N . MET A 1 120 ? -32.628 1.555 15.114 1.00 51.19 120 MET A N 1
ATOM 949 C CA . MET A 1 120 ? -33.131 1.991 16.428 1.00 51.19 120 MET A CA 1
ATOM 950 C C . MET A 1 120 ? -34.270 3.025 16.339 1.00 51.19 120 MET A C 1
ATOM 952 O O . MET A 1 120 ? -34.811 3.424 17.365 1.00 51.19 120 MET A O 1
ATOM 956 N N . ARG A 1 121 ? -34.608 3.502 15.132 1.00 53.47 121 ARG A N 1
ATOM 957 C CA . ARG A 1 121 ? -35.667 4.500 14.878 1.00 53.47 121 ARG A CA 1
ATOM 958 C C . ARG A 1 121 ? -36.888 3.937 14.130 1.00 53.47 121 ARG A C 1
ATOM 960 O O . ARG A 1 121 ? -37.760 4.720 13.765 1.00 53.47 121 ARG A O 1
ATOM 967 N N . SER A 1 122 ? -36.937 2.626 13.893 1.00 47.38 122 SER A N 1
ATOM 968 C CA . SER A 1 122 ? -38.084 1.894 13.327 1.00 47.38 122 SER A CA 1
ATOM 969 C C . SER A 1 122 ? -38.601 0.892 14.341 1.00 47.38 122 SER A C 1
ATOM 971 O O . SER A 1 122 ? -39.832 0.799 14.496 1.00 47.38 122 SER A O 1
#

Nearest PDB structures (foldseek):
  1x91-assembly1_A  TM=2.934E-01  e=6.737E+00  Arabidopsis thaliana

Mean predicted aligned error: 6.33 Å

Solvent-accessible surface area (backbone atoms only — not comparable to full-atom values): 6366 Å² total; per-residue (Å²): 117,70,64,62,56,50,51,52,53,49,33,55,52,44,31,54,50,44,50,58,47,43,50,74,72,29,87,61,50,71,70,58,44,46,52,51,23,52,55,38,40,54,50,26,43,56,49,15,57,65,49,31,39,80,75,56,45,63,67,57,18,16,51,47,30,17,51,44,35,26,51,49,41,51,47,37,37,78,76,66,71,39,92,53,58,47,73,65,52,18,49,53,47,12,52,56,47,20,54,52,40,41,52,44,50,60,48,48,53,50,65,67,56,58,55,57,66,60,66,78,74,111

Secondary structure (DSSP, 8-state):
-HHHHHHHHHHHHHHHHHHHHHHHHS---HHHHHHHHHHHHHHHIIIIIIIIHHHS-HHHHHHHHHHHHHHHHHHHHHHS--TT--HHHHHHHHHHHHHHHHHHHHHHHHHHHHHHHHHS--

pLDDT: mean 85.11, std 13.78, range [47.38, 97.31]

Radius of gyration: 15.47 Å; Cα contacts (8 Å, |Δi|>4): 124; chains: 1; bounding box: 52×22×36 Å

Sequence (122 aa):
MRHISALIIKFIMTAVIFEIVLNIMTNLTFGQILWLSVITTVLSYAIGDLLMLPLSNNTVASITDALIAFVVLYMANLWLDYTQVGIVDAIISALVLGAGEYFFHKFVHRMIFSRDMRRMRS